Protein AF-A0A957KUZ2-F1 (afdb_monomer_lite)

Structure (mmCIF, N/CA/C/O backbone):
data_AF-A0A957KUZ2-F1
#
_entry.id   AF-A0A957KUZ2-F1
#
loop_
_atom_site.group_PDB
_atom_site.id
_atom_site.type_symbol
_atom_site.label_atom_id
_atom_site.label_alt_id
_atom_site.label_comp_id
_atom_site.label_asym_id
_atom_site.label_entity_id
_atom_site.label_seq_id
_atom_site.pdbx_PDB_ins_code
_atom_site.Cartn_x
_atom_site.Cartn_y
_atom_site.Cartn_z
_atom_site.occupancy
_atom_site.B_iso_or_equiv
_atom_site.auth_seq_id
_atom_site.auth_comp_id
_atom_site.auth_asym_id
_atom_site.auth_atom_id
_atom_site.pdbx_PDB_model_num
ATOM 1 N N . PRO A 1 1 ? 2.453 0.727 -10.788 1.00 91.12 1 PRO A N 1
ATOM 2 C CA . PRO A 1 1 ? 2.387 1.321 -12.151 1.00 91.12 1 PRO A CA 1
ATOM 3 C C . PRO A 1 1 ? 1.162 0.774 -12.887 1.00 91.12 1 PRO A C 1
ATOM 5 O O . PRO A 1 1 ? 0.611 -0.222 -12.429 1.00 91.12 1 PRO A O 1
ATOM 8 N N . LEU A 1 2 ? 0.718 1.386 -13.989 1.00 90.69 2 LEU A N 1
ATOM 9 C CA . LEU A 1 2 ? -0.380 0.826 -14.788 1.00 90.69 2 LEU A CA 1
ATOM 10 C C . LEU A 1 2 ? -0.088 -0.643 -15.137 1.00 90.69 2 LEU A C 1
ATOM 12 O O . LEU A 1 2 ? 1.020 -0.969 -15.544 1.00 90.69 2 LEU A O 1
ATOM 16 N N . GLY A 1 3 ? -1.078 -1.518 -14.948 1.00 91.69 3 GLY A N 1
ATOM 17 C CA . GLY A 1 3 ? -0.925 -2.962 -15.151 1.00 91.69 3 GLY A CA 1
ATOM 18 C C . GLY A 1 3 ? -0.498 -3.742 -13.904 1.00 91.69 3 GLY A C 1
ATOM 19 O O . GLY A 1 3 ? -0.535 -4.971 -13.939 1.00 91.69 3 GLY A O 1
ATOM 20 N N . SER A 1 4 ? -0.144 -3.072 -12.798 1.00 95.00 4 SER A N 1
ATOM 21 C 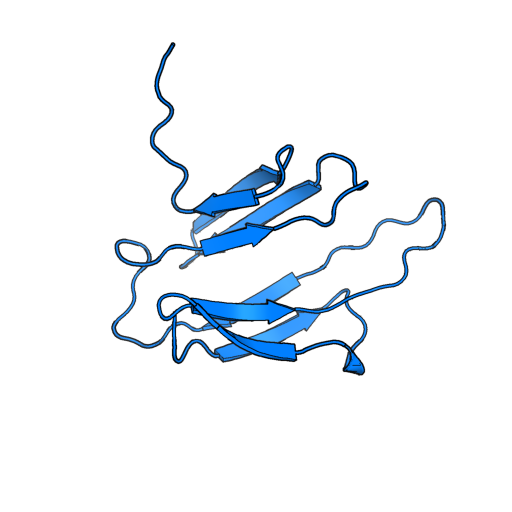CA . SER A 1 4 ? 0.032 -3.736 -11.500 1.00 95.00 4 SER A CA 1
ATOM 22 C C . SER A 1 4 ? -1.259 -4.441 -11.083 1.00 95.00 4 SER A C 1
ATOM 24 O O . SER A 1 4 ? -2.352 -3.890 -11.232 1.00 95.00 4 SER A O 1
ATOM 26 N N . LYS A 1 5 ? -1.138 -5.648 -10.530 1.00 96.00 5 LYS A N 1
ATOM 27 C CA . LYS A 1 5 ? -2.285 -6.478 -10.142 1.00 96.00 5 LYS A CA 1
ATOM 28 C C . LYS A 1 5 ? -2.261 -6.740 -8.649 1.00 96.00 5 LYS A C 1
ATOM 30 O O . LYS A 1 5 ? -1.280 -7.284 -8.144 1.00 96.00 5 LYS A O 1
ATOM 35 N N . LEU A 1 6 ? -3.342 -6.378 -7.965 1.00 97.19 6 LEU A N 1
ATOM 36 C CA . LEU A 1 6 ? -3.554 -6.770 -6.578 1.00 97.19 6 LEU A CA 1
ATOM 37 C C . LEU A 1 6 ? -3.766 -8.288 -6.524 1.00 97.19 6 LEU A C 1
ATOM 39 O O . LEU A 1 6 ? -4.623 -8.814 -7.230 1.00 97.19 6 LEU A O 1
ATOM 43 N N . ILE A 1 7 ? -2.958 -8.969 -5.719 1.00 97.19 7 ILE A N 1
ATOM 44 C CA . ILE A 1 7 ? -3.075 -10.402 -5.440 1.00 97.19 7 ILE A CA 1
ATOM 45 C C . ILE A 1 7 ? -3.978 -10.607 -4.229 1.00 97.19 7 ILE A C 1
ATOM 47 O O . ILE A 1 7 ? -4.887 -11.428 -4.271 1.00 97.19 7 ILE A O 1
ATOM 51 N N . GLU A 1 8 ? -3.748 -9.832 -3.168 1.00 97.06 8 GLU A N 1
ATOM 52 C CA . GLU A 1 8 ? -4.482 -9.958 -1.914 1.00 97.06 8 GLU A CA 1
ATOM 53 C C . GLU A 1 8 ? -4.481 -8.636 -1.138 1.00 97.06 8 GLU A C 1
ATOM 55 O O . GLU A 1 8 ? -3.508 -7.879 -1.179 1.00 97.06 8 GLU A O 1
ATOM 60 N N . ALA A 1 9 ? -5.566 -8.375 -0.408 1.00 97.56 9 ALA A N 1
ATOM 61 C CA . ALA A 1 9 ? -5.610 -7.354 0.629 1.00 97.56 9 ALA A CA 1
ATOM 62 C C . ALA A 1 9 ? -6.247 -7.933 1.901 1.00 97.56 9 ALA A C 1
ATOM 64 O O . ALA A 1 9 ? -7.405 -8.352 1.880 1.00 97.56 9 ALA A O 1
ATOM 65 N N . THR A 1 10 ? -5.501 -7.951 3.006 1.00 97.88 10 THR A N 1
ATOM 66 C CA . THR A 1 10 ? -5.962 -8.430 4.319 1.00 97.88 10 THR A CA 1
ATOM 67 C C . THR A 1 10 ? -5.989 -7.288 5.333 1.00 97.88 10 THR A C 1
ATOM 69 O O . THR A 1 10 ? -5.414 -6.223 5.108 1.00 97.88 10 THR A O 1
ATOM 72 N N . GLY A 1 11 ? -6.725 -7.466 6.436 1.00 95.88 11 GLY A N 1
ATOM 73 C CA . GLY A 1 11 ? -6.926 -6.404 7.431 1.00 95.88 11 GLY A CA 1
ATOM 74 C C . GLY A 1 11 ? -7.778 -5.232 6.931 1.00 95.88 11 GLY A C 1
ATOM 75 O O . GLY A 1 11 ? -7.789 -4.167 7.541 1.00 95.88 11 GLY A O 1
ATOM 76 N N . VAL A 1 12 ? -8.498 -5.411 5.824 1.00 96.62 12 VAL A N 1
ATOM 77 C CA . VAL A 1 12 ? -9.486 -4.471 5.279 1.00 96.62 12 VAL A CA 1
ATOM 78 C C . VAL A 1 12 ? -10.821 -5.187 5.094 1.00 96.62 12 VAL A C 1
ATOM 80 O O . VAL A 1 12 ? -10.870 -6.415 5.024 1.00 96.62 12 VAL A O 1
ATOM 83 N N . THR A 1 13 ? -11.917 -4.437 5.013 1.00 95.81 13 THR A N 1
ATOM 84 C CA . THR A 1 13 ? -13.230 -5.000 4.669 1.00 95.81 13 THR A CA 1
ATOM 85 C C . THR A 1 13 ? -13.173 -5.512 3.230 1.00 95.81 13 THR A C 1
ATOM 87 O O . THR A 1 13 ? -12.777 -4.769 2.334 1.00 95.81 13 THR A O 1
ATOM 90 N N . THR A 1 14 ? -13.532 -6.771 2.985 1.00 90.12 14 THR A N 1
ATOM 91 C CA . THR A 1 14 ? -13.323 -7.422 1.678 1.00 90.12 14 THR A CA 1
ATOM 92 C C . THR A 1 14 ? -14.021 -6.703 0.521 1.00 90.12 14 THR A C 1
ATOM 94 O O . THR A 1 14 ? -13.447 -6.566 -0.554 1.00 90.12 14 THR A O 1
ATOM 97 N N . ASP A 1 15 ? -15.230 -6.191 0.745 1.00 93.56 15 ASP A N 1
ATOM 98 C CA . ASP A 1 15 ? -16.018 -5.437 -0.238 1.00 93.56 15 ASP A CA 1
ATOM 99 C C . ASP A 1 15 ? -15.546 -3.983 -0.426 1.00 93.56 15 ASP A C 1
ATOM 101 O O . ASP A 1 15 ? -15.979 -3.306 -1.356 1.00 93.56 15 ASP A O 1
ATOM 105 N N . SER A 1 16 ? -14.627 -3.507 0.420 1.00 95.38 16 SER A N 1
ATOM 106 C CA . SER A 1 16 ? -14.035 -2.171 0.301 1.00 95.38 16 SER A CA 1
ATOM 107 C C . SER A 1 16 ? -12.857 -2.100 -0.665 1.00 95.38 16 SER A C 1
ATOM 109 O O . SER A 1 16 ? -12.412 -1.001 -1.007 1.00 95.38 16 SER A O 1
ATOM 111 N N . VAL A 1 17 ? -12.315 -3.253 -1.065 1.00 96.88 17 VAL A N 1
ATOM 112 C CA . VAL A 1 17 ? -11.096 -3.314 -1.868 1.00 96.88 17 VAL A CA 1
ATOM 113 C C . VAL A 1 17 ? -11.380 -2.809 -3.275 1.00 96.88 17 VAL A C 1
ATOM 115 O O . VAL A 1 17 ? -12.217 -3.355 -3.992 1.00 96.88 17 VAL A O 1
ATOM 118 N N . SER A 1 18 ? -10.649 -1.780 -3.694 1.00 95.62 18 SER A N 1
ATOM 119 C CA . SER A 1 18 ? -10.794 -1.184 -5.019 1.00 95.62 18 SER A CA 1
ATOM 120 C C . SER A 1 18 ? -9.449 -1.042 -5.717 1.00 95.62 18 SER A C 1
ATOM 122 O O . SER A 1 18 ? -8.419 -0.768 -5.101 1.00 95.62 18 SER A O 1
ATOM 124 N N . THR A 1 19 ? -9.470 -1.243 -7.033 1.00 95.94 19 THR A N 1
ATOM 125 C CA . THR A 1 19 ? -8.318 -1.111 -7.924 1.00 95.94 19 THR A CA 1
ATOM 126 C C . THR A 1 19 ? -8.666 -0.109 -9.013 1.00 95.94 19 THR A C 1
ATOM 128 O O . THR A 1 19 ? -9.606 -0.317 -9.778 1.00 95.94 19 THR A O 1
ATOM 131 N N . GLN A 1 20 ? -7.923 0.994 -9.089 1.00 94.81 20 GLN A N 1
ATOM 132 C CA . GLN A 1 20 ? -8.256 2.113 -9.970 1.00 94.81 20 GLN A CA 1
ATOM 133 C C . GLN A 1 20 ? -7.019 2.675 -10.660 1.00 94.81 20 GLN A C 1
ATOM 135 O O . GLN A 1 20 ? -5.927 2.720 -10.091 1.00 94.81 20 GLN A O 1
ATOM 140 N N . ARG A 1 21 ? -7.197 3.158 -11.890 1.00 93.06 21 ARG A N 1
ATOM 141 C CA . ARG A 1 21 ? -6.166 3.944 -12.565 1.00 93.06 21 ARG A CA 1
ATOM 142 C C . ARG A 1 21 ? -6.065 5.310 -11.887 1.00 93.06 21 ARG A C 1
ATOM 144 O O . ARG A 1 21 ? -7.039 6.054 -11.849 1.00 93.06 21 ARG A O 1
ATOM 151 N N . GLY A 1 22 ? -4.879 5.628 -11.385 1.00 89.56 22 GLY A N 1
ATOM 152 C CA . GLY A 1 22 ? -4.532 6.945 -10.872 1.00 89.56 22 GLY A CA 1
ATOM 153 C C . GLY A 1 22 ? -3.944 7.856 -11.948 1.00 89.56 22 GLY A C 1
ATOM 154 O O . GLY A 1 22 ? -3.750 7.483 -13.111 1.00 89.56 22 GLY A O 1
ATOM 155 N N . GLU A 1 23 ? -3.615 9.072 -11.533 1.00 88.62 23 GLU A N 1
ATOM 156 C CA . GLU A 1 23 ? -2.904 10.028 -12.374 1.00 88.62 23 GLU A CA 1
ATOM 157 C C . GLU A 1 23 ? -1.462 9.578 -12.652 1.00 88.62 23 GLU A C 1
ATOM 159 O O . GLU A 1 23 ? -0.906 8.715 -11.965 1.00 88.62 23 GLU A O 1
ATOM 164 N N . LYS A 1 24 ? -0.842 10.172 -13.680 1.00 86.81 24 LYS A N 1
ATOM 165 C CA . LYS A 1 24 ? 0.566 9.938 -14.055 1.00 86.81 24 LYS A CA 1
ATOM 166 C C . LYS A 1 24 ? 0.934 8.456 -14.253 1.00 86.81 24 LYS A C 1
ATOM 168 O O . LYS A 1 24 ? 2.058 8.053 -13.987 1.00 86.81 24 LYS A O 1
ATOM 173 N N . GLY A 1 25 ? -0.017 7.639 -14.715 1.00 85.56 25 GLY A N 1
ATOM 174 C CA . GLY A 1 25 ? 0.214 6.209 -14.957 1.00 85.56 25 GLY A CA 1
ATOM 175 C C . GLY A 1 25 ? 0.295 5.361 -13.683 1.00 85.56 25 GLY A C 1
ATOM 176 O O . GLY A 1 25 ? 0.779 4.231 -13.731 1.00 85.56 25 GLY A O 1
ATOM 177 N N . THR A 1 26 ? -0.179 5.881 -12.549 1.00 91.81 26 THR A N 1
ATOM 178 C CA . THR A 1 26 ? -0.211 5.149 -11.279 1.00 91.81 26 THR A CA 1
ATOM 179 C C . THR A 1 26 ? -1.343 4.122 -11.284 1.00 91.81 26 THR A C 1
ATOM 181 O O . THR A 1 26 ? -2.427 4.379 -11.806 1.00 91.81 26 THR A O 1
ATOM 184 N N . GLN A 1 27 ? -1.115 2.969 -10.664 1.00 95.38 27 GLN A N 1
ATOM 185 C CA . GLN A 1 27 ? -2.176 2.040 -10.281 1.00 95.38 27 GLN A CA 1
ATOM 186 C C . GLN A 1 27 ? -2.420 2.214 -8.787 1.00 95.38 27 GLN A C 1
ATOM 188 O O . GLN A 1 27 ? -1.467 2.182 -8.011 1.00 95.38 27 GLN A O 1
ATOM 193 N N . VAL A 1 28 ? -3.673 2.437 -8.403 1.00 96.00 28 VAL A N 1
ATOM 194 C CA . VAL A 1 28 ? -4.070 2.700 -7.020 1.00 96.00 28 VAL A CA 1
ATOM 195 C C . VAL A 1 28 ? -4.838 1.499 -6.488 1.00 96.00 28 VAL A C 1
ATOM 197 O O . VAL A 1 28 ? -5.749 1.002 -7.156 1.00 96.00 28 VAL A O 1
ATOM 200 N N . PHE A 1 29 ? -4.469 1.066 -5.285 1.00 96.44 29 PHE A N 1
ATOM 201 C CA . PHE A 1 29 ? -5.185 0.071 -4.496 1.00 96.44 29 PHE A CA 1
ATOM 202 C C . PHE A 1 29 ? -5.678 0.739 -3.215 1.00 96.44 29 PHE A C 1
ATOM 204 O O . PHE A 1 29 ? -4.909 1.432 -2.547 1.00 96.44 29 PHE A O 1
ATOM 211 N N . THR A 1 30 ? -6.953 0.561 -2.884 1.00 94.94 30 THR A N 1
ATOM 212 C CA . THR A 1 30 ? -7.552 1.109 -1.663 1.00 94.94 30 THR A CA 1
ATOM 213 C C . THR A 1 30 ? -8.376 0.052 -0.943 1.00 94.94 30 THR A C 1
ATOM 215 O O . THR A 1 30 ? -8.804 -0.933 -1.537 1.00 94.94 30 THR A O 1
ATOM 218 N N . GLY A 1 31 ? -8.578 0.266 0.353 1.00 94.75 31 GLY A N 1
ATOM 219 C CA . GLY A 1 31 ? -9.467 -0.506 1.211 1.00 94.75 31 GLY A CA 1
ATOM 220 C C . GLY A 1 31 ? -9.666 0.245 2.525 1.00 94.75 31 GLY A C 1
ATOM 221 O O . GLY A 1 31 ? -8.838 1.084 2.890 1.00 94.75 31 GLY A O 1
ATOM 222 N N . TYR A 1 32 ? -10.761 -0.030 3.228 1.00 94.12 32 TYR A N 1
ATOM 223 C CA . TYR A 1 32 ? -11.024 0.531 4.553 1.00 94.12 32 TYR A CA 1
ATOM 224 C C . TYR A 1 32 ? -11.349 -0.569 5.560 1.00 94.12 32 TYR A C 1
ATOM 226 O O . TYR A 1 32 ? -11.825 -1.648 5.214 1.00 94.12 32 TYR A O 1
ATOM 234 N N . PHE A 1 33 ? -11.149 -0.271 6.837 1.00 94.31 33 PHE A N 1
ATOM 235 C CA . PHE A 1 33 ? -11.602 -1.089 7.958 1.00 94.31 33 PHE A CA 1
ATOM 236 C C . PHE A 1 33 ? -12.171 -0.184 9.046 1.00 94.31 33 PHE A C 1
ATOM 238 O O . PHE A 1 33 ? -11.851 1.003 9.117 1.00 94.31 33 PHE A O 1
ATOM 245 N N . ILE A 1 34 ? -13.004 -0.754 9.909 1.00 92.31 34 ILE A N 1
ATOM 246 C CA . ILE A 1 34 ? -13.455 -0.099 11.136 1.00 92.31 34 ILE A CA 1
ATOM 247 C C . ILE A 1 34 ? -12.551 -0.599 12.259 1.00 92.31 34 ILE A C 1
ATOM 249 O O . ILE A 1 34 ? -12.444 -1.806 12.462 1.00 92.31 34 ILE A O 1
ATOM 253 N N . LEU A 1 35 ? -11.895 0.316 12.976 1.00 91.50 35 LEU A N 1
ATOM 254 C CA . LEU A 1 35 ? -11.025 -0.021 14.102 1.00 91.50 35 LEU A CA 1
ATOM 255 C C . LEU A 1 35 ? -11.755 0.218 15.429 1.00 91.50 35 LEU A C 1
ATOM 257 O O . LEU A 1 35 ? -11.959 1.377 15.800 1.00 91.50 35 LEU A O 1
ATOM 261 N N . PRO A 1 36 ? -12.137 -0.835 16.172 1.00 91.62 36 PRO A N 1
ATOM 262 C CA . PRO A 1 36 ? -12.686 -0.658 17.506 1.00 91.62 36 PRO A CA 1
ATOM 263 C C . PRO A 1 36 ? -11.649 -0.034 18.456 1.00 91.62 36 PRO A C 1
ATOM 265 O O . PRO A 1 36 ? -10.442 -0.235 18.277 1.00 91.62 36 PRO A O 1
ATOM 268 N N . PRO A 1 37 ? -12.088 0.693 19.497 1.00 92.06 37 PRO A N 1
ATOM 269 C CA . PRO A 1 37 ? -11.179 1.247 20.493 1.00 92.06 37 PRO A CA 1
ATOM 270 C C . PRO A 1 37 ? -10.286 0.170 21.117 1.00 92.06 37 PRO A C 1
ATOM 272 O O . PRO A 1 37 ? -10.756 -0.921 21.425 1.00 92.06 37 PRO A O 1
ATOM 275 N N . ARG A 1 38 ? -9.016 0.517 21.372 1.00 91.06 38 ARG A N 1
ATOM 276 C CA . ARG A 1 38 ? -8.001 -0.353 22.005 1.00 91.06 38 ARG A CA 1
ATOM 277 C C . ARG A 1 38 ? -7.626 -1.613 21.215 1.00 91.06 38 ARG A C 1
ATOM 279 O O . ARG A 1 38 ? -6.957 -2.481 21.767 1.00 91.06 38 ARG A O 1
ATOM 286 N N . ASN A 1 39 ? -7.988 -1.685 19.937 1.00 93.00 39 ASN A N 1
ATOM 287 C CA . ASN A 1 39 ? -7.545 -2.754 19.052 1.00 93.00 39 ASN A CA 1
ATOM 288 C C . ASN A 1 39 ? -6.382 -2.304 18.166 1.00 93.00 39 ASN A C 1
ATOM 290 O O . ASN A 1 39 ? -6.203 -1.120 17.875 1.00 93.00 39 ASN A O 1
ATOM 294 N N . THR A 1 40 ? -5.625 -3.287 17.692 1.00 92.62 40 THR A N 1
ATOM 295 C CA . THR A 1 40 ? -4.629 -3.126 16.635 1.00 92.62 40 THR A CA 1
ATOM 296 C C . THR A 1 40 ? -5.095 -3.909 15.420 1.00 92.62 40 THR A C 1
ATOM 298 O O . THR A 1 40 ? -5.584 -5.028 15.552 1.00 92.62 40 THR A O 1
ATOM 301 N N . ASN A 1 41 ? -4.945 -3.316 14.241 1.00 94.69 41 ASN A N 1
ATOM 302 C CA . ASN A 1 41 ? -5.220 -3.965 12.971 1.00 94.69 41 ASN A CA 1
ATOM 303 C C . ASN A 1 41 ? -4.013 -3.784 12.050 1.00 94.69 41 ASN A C 1
ATOM 305 O O . ASN A 1 41 ? -3.422 -2.704 12.019 1.00 94.69 41 ASN A O 1
ATOM 309 N N . VAL A 1 42 ? -3.665 -4.833 11.312 1.00 95.75 42 VAL A N 1
ATOM 310 C CA . VAL A 1 42 ? -2.586 -4.810 10.323 1.00 95.75 42 VAL A CA 1
ATOM 311 C C . VAL A 1 42 ? -3.223 -4.984 8.958 1.00 95.75 42 VAL A C 1
ATOM 313 O O . VAL A 1 42 ? -3.817 -6.024 8.694 1.00 95.75 42 VAL A O 1
ATOM 316 N N . ALA A 1 43 ? -3.118 -3.956 8.117 1.00 95.50 43 ALA A N 1
ATOM 317 C CA . ALA A 1 43 ? -3.561 -4.021 6.733 1.00 95.50 43 ALA A CA 1
ATOM 318 C C . ALA A 1 43 ? -2.378 -4.386 5.832 1.00 95.50 43 ALA A C 1
ATOM 320 O O . ALA A 1 43 ? -1.365 -3.682 5.830 1.00 95.50 43 ALA A O 1
ATOM 321 N N . THR A 1 44 ? -2.521 -5.453 5.051 1.00 97.06 44 THR A N 1
ATOM 322 C CA . THR A 1 44 ? -1.480 -5.937 4.137 1.00 97.06 44 THR A CA 1
ATOM 323 C C . THR A 1 44 ? -2.016 -5.933 2.718 1.00 97.06 44 THR A C 1
ATOM 325 O O . THR A 1 44 ? -3.089 -6.469 2.467 1.00 97.06 44 THR A O 1
ATOM 328 N N . PHE A 1 45 ? -1.263 -5.340 1.792 1.00 97.00 45 PHE A N 1
ATOM 329 C CA . PHE A 1 45 ? -1.569 -5.332 0.363 1.00 97.00 45 PHE A CA 1
ATOM 330 C C . PHE A 1 45 ? -0.446 -6.043 -0.387 1.00 97.00 45 PHE A C 1
ATOM 332 O O . PHE A 1 45 ? 0.680 -5.549 -0.432 1.00 97.00 45 PHE A O 1
ATOM 339 N N . THR A 1 46 ? -0.773 -7.170 -1.008 1.00 97.06 46 THR A N 1
ATOM 340 C CA . THR A 1 46 ? 0.143 -7.960 -1.833 1.00 97.06 46 THR A CA 1
ATOM 341 C C . THR A 1 46 ? -0.206 -7.723 -3.292 1.00 97.06 46 THR A C 1
ATOM 343 O O . THR A 1 46 ? -1.343 -7.946 -3.706 1.00 97.06 46 THR A O 1
ATOM 346 N N . TYR A 1 47 ? 0.750 -7.268 -4.096 1.00 96.00 47 TYR A N 1
ATOM 347 C CA . TYR A 1 47 ? 0.537 -6.987 -5.514 1.00 96.00 47 TYR A CA 1
ATOM 348 C C . TYR A 1 47 ? 1.754 -7.386 -6.345 1.00 96.00 47 TYR A C 1
ATOM 350 O O . TYR A 1 47 ? 2.867 -7.496 -5.842 1.00 96.00 47 TYR A O 1
ATOM 358 N N . THR A 1 48 ? 1.526 -7.582 -7.639 1.00 95.62 48 THR A N 1
ATOM 359 C CA . THR A 1 48 ? 2.578 -7.823 -8.630 1.00 95.62 48 THR A CA 1
ATOM 360 C C . THR A 1 48 ? 2.733 -6.617 -9.543 1.00 95.62 48 THR A C 1
ATOM 362 O O . THR A 1 48 ? 1.774 -5.884 -9.823 1.00 95.62 48 THR A O 1
ATOM 365 N N . LEU A 1 49 ? 3.960 -6.401 -10.003 1.00 94.44 49 LEU A N 1
ATOM 366 C CA . LEU A 1 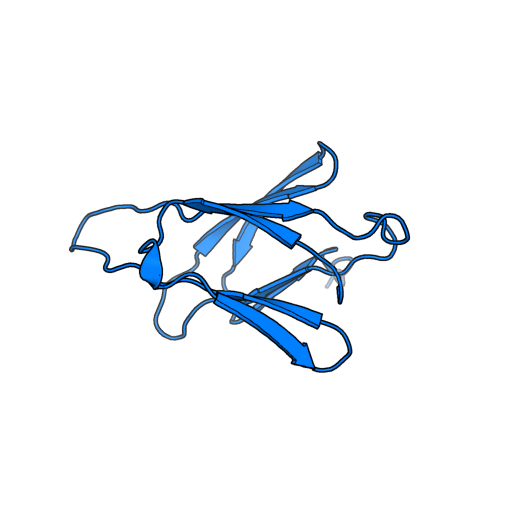49 ? 4.276 -5.420 -11.029 1.00 94.44 49 LEU A CA 1
ATOM 367 C C . LEU A 1 49 ? 4.242 -6.079 -12.419 1.00 94.44 49 LEU A C 1
ATOM 369 O O . LEU A 1 49 ? 4.495 -7.281 -12.525 1.00 94.44 49 LEU A O 1
ATOM 373 N N . PRO A 1 50 ? 3.934 -5.325 -13.489 1.00 93.62 50 PRO A N 1
ATOM 374 C CA . PRO A 1 50 ? 4.213 -5.785 -14.845 1.00 93.62 50 PRO A CA 1
ATOM 375 C C . PRO A 1 50 ? 5.718 -6.066 -15.025 1.00 93.62 50 PRO A C 1
ATOM 377 O O . PRO A 1 50 ? 6.528 -5.408 -14.370 1.00 93.62 50 PRO A O 1
ATOM 380 N N . PRO A 1 51 ? 6.104 -7.011 -15.899 1.00 91.94 51 PRO A N 1
ATOM 381 C CA . PRO A 1 51 ? 7.476 -7.520 -15.999 1.00 91.94 51 PRO A CA 1
ATOM 382 C C . PRO A 1 51 ? 8.522 -6.477 -16.423 1.00 91.94 51 PRO A C 1
ATOM 384 O O . PRO A 1 51 ? 9.710 -6.684 -16.202 1.00 91.94 51 PRO A O 1
ATOM 387 N N . GLU A 1 52 ? 8.112 -5.367 -17.033 1.00 93.12 52 GLU A N 1
ATOM 388 C CA . GLU A 1 52 ? 8.994 -4.255 -17.399 1.00 93.12 52 GLU A CA 1
ATOM 389 C C . GLU A 1 52 ? 9.398 -3.355 -16.214 1.00 93.12 52 GLU A C 1
ATOM 391 O O . GLU A 1 52 ? 10.266 -2.488 -16.360 1.00 93.12 52 GLU A O 1
ATOM 396 N N . TRP A 1 53 ? 8.779 -3.546 -15.045 1.00 92.00 53 TRP A N 1
ATOM 397 C CA . TRP A 1 53 ? 9.093 -2.800 -13.831 1.00 92.00 53 TRP A CA 1
ATOM 398 C C . TRP A 1 53 ? 9.951 -3.627 -12.882 1.00 92.00 53 TRP A C 1
ATOM 400 O O . TRP A 1 53 ? 9.653 -4.782 -12.587 1.00 92.00 53 TRP A O 1
ATOM 410 N N . THR A 1 54 ? 10.980 -2.985 -12.353 1.00 90.00 54 THR A N 1
ATOM 411 C CA . THR A 1 54 ? 11.909 -3.517 -11.361 1.00 90.00 54 THR A CA 1
ATOM 412 C C . THR A 1 54 ? 11.973 -2.560 -10.166 1.00 90.00 54 THR A C 1
ATOM 414 O O . THR A 1 54 ? 11.546 -1.405 -10.281 1.00 90.00 54 THR A O 1
ATOM 417 N N . PRO A 1 55 ? 12.503 -2.985 -9.007 1.00 88.12 55 PRO A N 1
ATOM 418 C CA . PRO A 1 55 ? 12.705 -2.101 -7.858 1.00 88.12 55 PRO A CA 1
ATOM 419 C C . PRO A 1 55 ? 13.461 -0.797 -8.191 1.00 88.12 55 PRO A C 1
ATOM 421 O O . PRO A 1 55 ? 13.214 0.228 -7.564 1.00 88.12 55 PRO A O 1
ATOM 424 N N . GLU A 1 56 ? 14.330 -0.795 -9.206 1.00 88.38 56 GLU A N 1
ATOM 425 C CA . GLU A 1 56 ? 15.145 0.360 -9.609 1.00 88.38 56 GLU A CA 1
ATOM 426 C C . GLU A 1 56 ? 14.371 1.422 -10.402 1.00 88.38 56 GLU A C 1
ATOM 428 O O . GLU A 1 56 ? 14.768 2.588 -10.415 1.00 88.38 56 GLU A O 1
ATOM 433 N N . ASN A 1 57 ? 13.289 1.040 -11.088 1.00 90.12 57 ASN A N 1
ATOM 434 C CA . ASN A 1 57 ? 12.475 1.952 -11.899 1.00 90.12 57 ASN A CA 1
ATOM 435 C C . ASN A 1 57 ? 11.045 2.125 -11.360 1.00 90.12 57 ASN A C 1
ATOM 437 O O . ASN A 1 57 ? 10.244 2.854 -11.943 1.00 90.12 57 ASN A O 1
ATOM 441 N N . TYR A 1 58 ? 10.732 1.486 -10.235 1.00 88.81 58 TYR A N 1
ATOM 442 C CA . TYR A 1 58 ? 9.443 1.534 -9.568 1.00 88.81 58 TYR A CA 1
ATOM 443 C C . TYR A 1 58 ? 9.419 2.576 -8.441 1.00 88.81 58 TYR A C 1
ATOM 445 O O . TYR A 1 58 ? 10.356 2.692 -7.658 1.00 88.81 58 TYR A O 1
ATOM 453 N N . ALA A 1 59 ? 8.300 3.296 -8.320 1.00 92.19 59 ALA A N 1
ATOM 454 C CA . ALA A 1 59 ? 8.013 4.138 -7.167 1.00 92.19 59 ALA A CA 1
ATOM 455 C C . ALA A 1 59 ? 6.690 3.734 -6.506 1.00 92.19 59 ALA A C 1
ATOM 457 O O . ALA A 1 59 ? 5.650 3.629 -7.165 1.00 92.19 59 ALA A O 1
ATOM 458 N N . LEU A 1 60 ? 6.732 3.567 -5.188 1.00 93.62 60 LEU A N 1
ATOM 459 C CA . LEU A 1 60 ? 5.587 3.272 -4.337 1.00 93.62 60 LEU A CA 1
ATOM 460 C C . LEU A 1 60 ? 5.247 4.510 -3.506 1.00 93.62 60 LEU A C 1
ATOM 462 O O . LEU A 1 60 ? 6.121 5.113 -2.890 1.00 93.62 60 LEU A O 1
ATOM 466 N N . VAL A 1 61 ? 3.966 4.874 -3.454 1.00 94.19 61 VAL A N 1
ATOM 467 C CA . VAL A 1 61 ? 3.475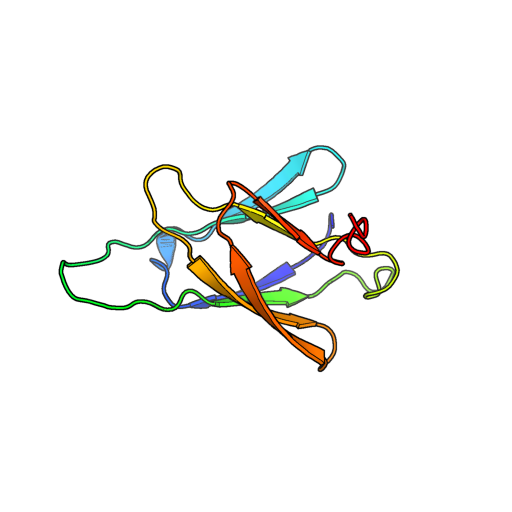 5.944 -2.581 1.00 94.19 61 VAL A CA 1
ATOM 468 C C . VAL A 1 61 ? 2.431 5.374 -1.636 1.00 94.19 61 VAL A C 1
ATOM 470 O O . VAL A 1 61 ? 1.372 4.934 -2.077 1.00 94.19 61 VAL A O 1
ATOM 473 N N . LEU A 1 62 ? 2.713 5.418 -0.336 1.00 93.94 62 LEU A N 1
ATOM 474 C CA . LEU A 1 62 ? 1.727 5.147 0.705 1.00 93.94 62 LEU A CA 1
ATOM 475 C C . LEU A 1 62 ? 1.188 6.473 1.212 1.00 93.94 62 LEU A C 1
ATOM 477 O O . LEU A 1 62 ? 1.951 7.389 1.512 1.00 93.94 62 LEU A O 1
ATOM 481 N N . GLN A 1 63 ? -0.127 6.567 1.345 1.00 92.81 63 GLN A N 1
ATOM 482 C CA . GLN A 1 63 ? -0.789 7.732 1.907 1.00 92.81 63 GLN A CA 1
ATOM 483 C C . GLN A 1 63 ? -1.612 7.306 3.115 1.00 92.81 63 GLN A C 1
ATOM 485 O O . GLN A 1 63 ? -2.466 6.427 3.006 1.00 92.81 63 GLN A O 1
ATOM 490 N N . ARG A 1 64 ? -1.380 7.955 4.257 1.00 90.81 64 ARG A N 1
ATOM 491 C CA . ARG A 1 64 ? -2.224 7.765 5.438 1.00 90.81 64 ARG A CA 1
ATOM 492 C C . ARG A 1 64 ? -3.454 8.660 5.364 1.00 90.81 64 ARG A C 1
ATOM 494 O O . ARG A 1 64 ? -3.425 9.725 4.740 1.00 90.81 64 ARG A O 1
ATOM 501 N N . GLN A 1 65 ? -4.528 8.258 6.037 1.00 87.38 65 GLN A N 1
ATOM 502 C CA . GLN A 1 65 ? -5.635 9.178 6.268 1.00 87.38 65 GLN A CA 1
ATOM 503 C C . GLN A 1 65 ? -5.218 10.300 7.226 1.00 87.38 65 GLN A C 1
ATOM 505 O O . GLN A 1 65 ? -4.385 10.127 8.119 1.00 87.38 65 GLN A O 1
ATOM 510 N N . SER A 1 66 ? -5.809 11.476 7.021 1.00 86.38 66 SER A N 1
ATOM 511 C CA . SER A 1 66 ? -5.657 12.584 7.961 1.00 86.38 66 SER A CA 1
ATOM 512 C C . SER A 1 66 ? -6.272 12.212 9.312 1.00 86.38 66 SER A C 1
ATOM 514 O O . SER A 1 66 ? -7.230 11.445 9.373 1.00 86.38 66 SER A O 1
ATOM 516 N N . GLY A 1 67 ? -5.720 12.748 10.398 1.00 84.19 67 GLY A N 1
ATOM 517 C CA . GLY A 1 67 ? -6.200 12.479 11.756 1.00 84.19 67 GLY A CA 1
ATOM 518 C C . GLY A 1 67 ? -5.717 11.163 12.374 1.00 84.19 67 GLY A C 1
ATOM 519 O O . GLY A 1 67 ? -5.947 10.949 13.561 1.00 84.19 67 GLY A O 1
ATOM 520 N N . THR A 1 68 ? -5.003 10.305 11.635 1.00 86.00 68 THR A N 1
ATOM 521 C CA . THR A 1 68 ? -4.279 9.177 12.243 1.00 86.00 68 THR A CA 1
ATOM 522 C C . THR A 1 68 ? -2.951 9.649 12.838 1.00 86.00 68 THR A C 1
ATOM 524 O O . THR A 1 68 ? -2.334 10.589 12.323 1.00 86.00 68 THR A O 1
ATOM 527 N N . GLY A 1 69 ? -2.488 8.978 13.897 1.00 88.75 69 GLY A N 1
ATOM 528 C CA . GLY A 1 69 ? -1.105 9.107 14.361 1.00 88.75 69 GLY A CA 1
ATOM 529 C C . GLY A 1 69 ? -0.102 8.509 13.362 1.00 88.75 69 GLY A C 1
ATOM 530 O O . GLY A 1 69 ? -0.516 7.996 12.312 1.00 88.75 69 GLY A O 1
ATOM 531 N N . PRO A 1 70 ? 1.202 8.558 13.684 1.00 92.00 70 PRO A N 1
ATOM 532 C CA . PRO A 1 70 ? 2.234 7.899 12.894 1.00 92.00 70 PRO A CA 1
ATOM 533 C C . PRO A 1 70 ? 1.925 6.411 12.711 1.00 92.00 70 PRO A C 1
ATOM 535 O O . PRO A 1 70 ? 1.524 5.734 13.661 1.00 92.00 70 PRO A O 1
ATOM 538 N N . LEU A 1 71 ? 2.100 5.904 11.491 1.00 92.75 71 LEU A N 1
ATOM 539 C CA . LEU A 1 71 ? 1.797 4.512 11.160 1.00 92.75 71 LEU A CA 1
ATOM 540 C C . LEU A 1 71 ? 3.092 3.711 10.982 1.00 92.75 71 LEU A C 1
ATOM 542 O O . LEU A 1 71 ? 3.907 4.093 10.138 1.00 92.75 71 LEU A O 1
ATOM 546 N N . PRO A 1 72 ? 3.297 2.605 11.720 1.00 95.12 72 PRO A N 1
ATOM 547 C CA . PRO A 1 72 ? 4.370 1.673 11.408 1.00 95.12 72 PRO A CA 1
ATOM 548 C C . PRO A 1 72 ? 4.069 0.991 10.070 1.00 95.12 72 PRO A C 1
ATOM 550 O O . PRO A 1 72 ? 2.959 0.515 9.833 1.00 95.12 72 PRO A O 1
ATOM 553 N N . VAL A 1 73 ? 5.062 0.952 9.190 1.00 95.81 73 VAL A N 1
ATOM 554 C CA . VAL A 1 73 ? 4.965 0.389 7.844 1.00 95.81 73 VAL A CA 1
ATOM 555 C C . VAL A 1 73 ? 6.091 -0.616 7.652 1.00 95.81 73 VAL A C 1
ATOM 557 O O . VAL A 1 73 ? 7.254 -0.315 7.918 1.00 95.81 73 VAL A O 1
ATOM 560 N N . THR A 1 74 ? 5.741 -1.792 7.138 1.00 96.81 74 THR A N 1
ATOM 561 C CA . THR A 1 74 ? 6.704 -2.755 6.597 1.00 96.81 74 THR A CA 1
ATOM 562 C C . THR A 1 74 ? 6.510 -2.818 5.090 1.00 96.81 74 THR A C 1
ATOM 564 O O . THR A 1 74 ? 5.386 -2.993 4.624 1.00 96.81 74 THR A O 1
ATOM 567 N N . LEU A 1 75 ? 7.591 -2.635 4.337 1.00 95.38 75 LEU A N 1
ATOM 568 C CA . LEU A 1 75 ? 7.623 -2.818 2.891 1.00 95.38 75 LEU A CA 1
ATOM 569 C C . LEU A 1 75 ? 8.472 -4.047 2.589 1.00 95.38 75 LEU A C 1
ATOM 571 O O . LEU A 1 75 ? 9.613 -4.116 3.036 1.00 95.38 75 LEU A O 1
ATOM 575 N N . GLU A 1 76 ? 7.923 -4.978 1.819 1.00 95.12 76 GLU A N 1
ATOM 576 C CA . GLU A 1 76 ? 8.647 -6.124 1.276 1.00 95.12 76 GLU A CA 1
ATOM 577 C C . GLU A 1 76 ? 8.615 -6.022 -0.249 1.00 95.12 76 GLU A C 1
ATOM 579 O O . GLU A 1 76 ? 7.545 -6.038 -0.860 1.00 95.12 76 GLU A O 1
ATOM 584 N N . ILE A 1 77 ? 9.782 -5.816 -0.857 1.00 91.75 77 ILE A N 1
ATOM 585 C CA . ILE A 1 77 ? 9.934 -5.587 -2.295 1.00 91.75 77 ILE A CA 1
ATOM 586 C C . ILE A 1 77 ? 11.055 -6.497 -2.781 1.00 91.75 77 ILE A C 1
ATOM 588 O O . ILE A 1 77 ? 12.194 -6.350 -2.349 1.00 91.75 77 ILE A O 1
ATOM 592 N N . ASP A 1 78 ? 10.717 -7.443 -3.656 1.00 88.62 78 ASP A N 1
ATOM 593 C CA . ASP A 1 78 ? 11.658 -8.418 -4.231 1.00 88.62 78 ASP A CA 1
ATOM 594 C C . ASP A 1 78 ? 12.515 -9.152 -3.173 1.00 88.62 78 ASP A C 1
ATOM 596 O O . ASP A 1 78 ? 13.731 -9.282 -3.281 1.00 88.62 78 ASP A O 1
ATOM 600 N N . GLY A 1 79 ? 11.877 -9.572 -2.073 1.00 87.56 79 GLY A N 1
ATOM 601 C CA . GLY A 1 79 ? 12.532 -10.259 -0.952 1.00 87.56 79 GLY A CA 1
ATOM 602 C C . GLY A 1 79 ? 13.337 -9.355 -0.009 1.00 87.56 79 GLY A C 1
ATOM 603 O O . GLY A 1 79 ? 13.776 -9.814 1.046 1.00 87.56 79 GLY A O 1
ATOM 604 N N . ALA A 1 80 ? 13.504 -8.069 -0.329 1.00 90.31 80 ALA A N 1
ATOM 605 C CA . ALA A 1 80 ? 14.078 -7.088 0.582 1.00 90.31 80 ALA A CA 1
ATOM 606 C C . ALA A 1 80 ? 12.982 -6.480 1.468 1.00 90.31 80 ALA A C 1
ATOM 608 O O . ALA A 1 80 ? 12.051 -5.836 0.980 1.00 90.31 80 ALA A O 1
ATOM 609 N N . ALA A 1 81 ? 13.115 -6.658 2.782 1.00 93.31 81 ALA A N 1
ATOM 610 C CA . ALA A 1 81 ? 12.211 -6.078 3.767 1.00 93.31 81 ALA A CA 1
ATOM 611 C C . ALA A 1 81 ? 12.811 -4.817 4.400 1.00 93.31 81 ALA A C 1
ATOM 613 O O . ALA A 1 81 ? 13.981 -4.788 4.785 1.00 93.31 81 ALA A O 1
ATOM 614 N N . MET A 1 82 ? 11.989 -3.784 4.565 1.00 93.75 82 MET A N 1
ATOM 615 C CA . MET A 1 82 ? 12.325 -2.605 5.356 1.00 93.75 82 MET A CA 1
ATOM 616 C C . MET A 1 82 ? 11.154 -2.165 6.224 1.00 93.75 82 MET A C 1
ATOM 618 O O . MET A 1 82 ? 9.994 -2.217 5.818 1.00 93.75 82 MET A O 1
ATOM 622 N N . THR A 1 83 ? 11.477 -1.681 7.416 1.00 95.06 83 THR A N 1
ATOM 623 C CA . THR A 1 83 ? 10.514 -1.107 8.354 1.00 95.06 83 THR A CA 1
ATOM 624 C C . THR A 1 83 ? 10.749 0.386 8.485 1.00 95.06 83 THR A C 1
ATOM 626 O O . THR A 1 83 ? 11.888 0.833 8.605 1.00 95.06 83 THR A O 1
ATOM 629 N N . THR A 1 84 ? 9.675 1.161 8.494 1.00 94.62 84 THR A N 1
ATOM 630 C CA . THR A 1 84 ? 9.719 2.617 8.631 1.00 94.62 84 THR A CA 1
ATOM 631 C C . THR A 1 84 ? 8.437 3.127 9.285 1.00 94.62 84 THR A C 1
ATOM 633 O O . THR A 1 84 ? 7.478 2.376 9.464 1.00 94.62 84 THR A O 1
ATOM 636 N N . THR A 1 85 ? 8.410 4.406 9.641 1.00 94.81 85 THR A N 1
ATOM 637 C CA . THR A 1 85 ? 7.235 5.061 10.217 1.00 94.81 85 THR A CA 1
ATOM 638 C C . THR A 1 85 ? 6.752 6.156 9.277 1.00 94.81 85 THR A C 1
ATOM 640 O O . THR A 1 85 ? 7.482 7.095 8.964 1.00 94.81 85 THR A O 1
ATOM 643 N N . LEU A 1 86 ? 5.495 6.063 8.848 1.00 93.69 86 LEU A N 1
ATOM 644 C CA . LEU A 1 86 ? 4.813 7.121 8.114 1.00 93.69 86 LEU A CA 1
ATOM 645 C C . LEU A 1 86 ? 4.240 8.144 9.104 1.00 93.69 86 LEU A C 1
ATOM 647 O O . LEU A 1 86 ? 3.122 7.993 9.594 1.00 93.69 86 LEU A O 1
ATOM 651 N N . ASP A 1 87 ? 5.027 9.179 9.393 1.00 90.62 87 ASP A N 1
ATOM 652 C CA . ASP A 1 87 ? 4.633 10.308 10.252 1.00 90.62 87 ASP A CA 1
ATOM 653 C C . ASP A 1 87 ? 3.895 11.408 9.451 1.00 90.62 87 ASP A C 1
ATOM 655 O O . ASP A 1 87 ? 2.801 11.872 9.798 1.00 90.62 87 ASP A O 1
ATOM 659 N N .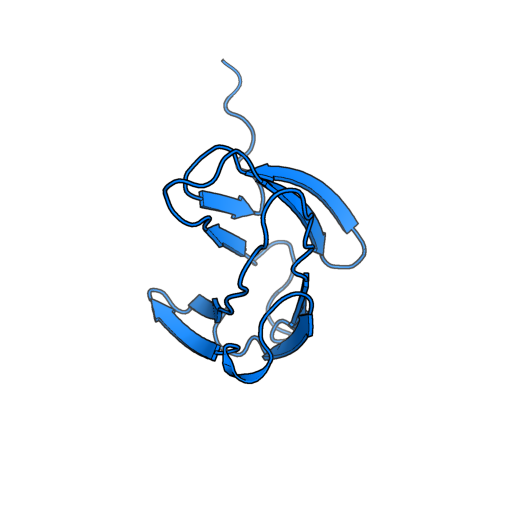 GLY A 1 88 ? 4.437 11.752 8.277 1.00 88.75 88 GLY A N 1
ATOM 660 C CA . GLY A 1 88 ? 3.835 12.700 7.335 1.00 88.75 88 GLY A CA 1
ATOM 661 C C . GLY A 1 88 ? 2.579 12.170 6.631 1.00 88.75 88 GLY A C 1
ATOM 662 O O . GLY A 1 88 ? 2.121 11.061 6.875 1.00 88.75 88 GLY A O 1
ATOM 663 N N . ALA A 1 89 ? 2.002 12.957 5.720 1.00 91.44 89 ALA A N 1
ATOM 664 C CA . ALA A 1 89 ? 0.813 12.533 4.967 1.00 91.44 89 ALA A CA 1
ATOM 665 C C . ALA A 1 89 ? 1.102 11.384 3.981 1.00 91.44 89 ALA A C 1
ATOM 667 O O . ALA A 1 89 ? 0.224 10.566 3.700 1.00 91.44 89 ALA A O 1
ATOM 668 N N . LYS A 1 90 ? 2.324 11.342 3.435 1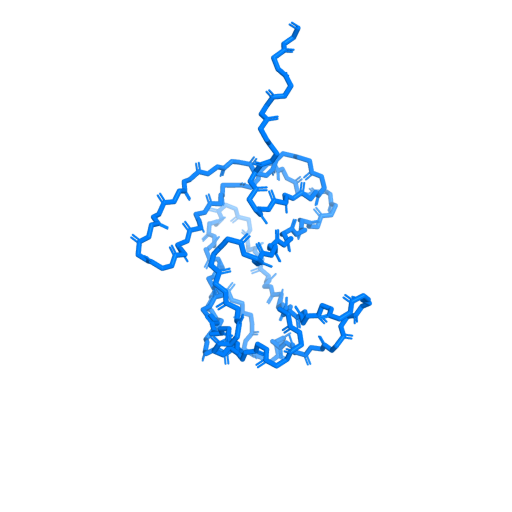.00 93.69 90 LYS A N 1
ATOM 669 C CA . LYS A 1 90 ? 2.750 10.377 2.420 1.00 93.69 90 LYS A CA 1
ATOM 670 C C . LYS A 1 90 ? 4.148 9.852 2.713 1.00 93.69 90 LYS A C 1
ATOM 672 O O . LYS A 1 90 ? 5.006 10.606 3.163 1.00 93.69 90 LYS A O 1
ATOM 677 N N . LEU A 1 91 ? 4.362 8.587 2.381 1.00 9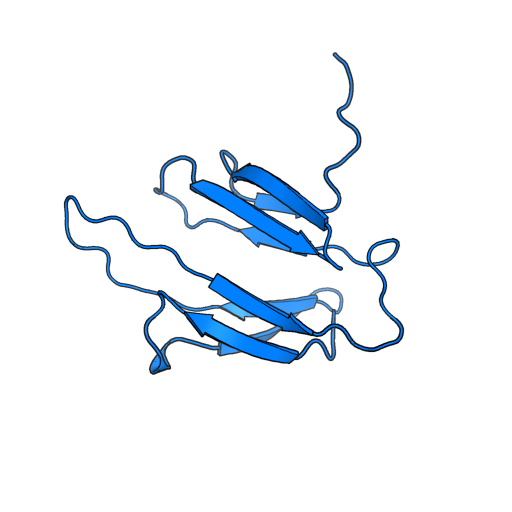3.81 91 LEU A N 1
ATOM 678 C CA . LEU A 1 91 ? 5.667 7.962 2.245 1.00 93.81 91 LEU A CA 1
ATOM 679 C C . LEU A 1 91 ? 5.895 7.664 0.767 1.00 93.81 91 LEU A C 1
ATOM 681 O O . LEU A 1 91 ? 5.016 7.093 0.124 1.00 93.81 91 LEU A O 1
ATOM 685 N N . ALA A 1 92 ? 7.058 8.039 0.246 1.00 93.50 92 ALA A N 1
ATOM 686 C CA . ALA A 1 92 ? 7.508 7.640 -1.080 1.00 93.50 92 ALA A CA 1
ATOM 687 C C . ALA A 1 92 ? 8.660 6.645 -0.937 1.00 93.50 92 ALA A C 1
ATOM 689 O O . ALA A 1 92 ? 9.570 6.867 -0.141 1.00 93.50 92 ALA A O 1
ATOM 690 N N . TRP A 1 93 ? 8.602 5.563 -1.702 1.00 92.69 93 TRP A N 1
ATOM 691 C CA . TRP A 1 93 ? 9.677 4.598 -1.867 1.00 92.69 93 TRP A CA 1
ATOM 692 C C . TRP A 1 93 ? 10.091 4.547 -3.357 1.00 92.69 93 TRP A C 1
ATOM 694 O O . TRP A 1 93 ? 9.192 4.625 -4.198 1.00 92.69 93 TRP A O 1
ATOM 704 N N . PRO A 1 94 ? 11.387 4.417 -3.710 1.00 90.88 94 PRO A N 1
ATOM 705 C CA . PRO A 1 94 ? 12.533 4.384 -2.802 1.00 90.88 94 PRO A CA 1
ATOM 706 C C . PRO A 1 94 ? 12.603 5.663 -1.970 1.00 90.88 94 PRO A C 1
ATOM 708 O O . PRO A 1 94 ? 12.214 6.740 -2.431 1.00 90.88 94 PRO A O 1
ATOM 711 N N . LEU A 1 95 ? 12.993 5.520 -0.699 1.00 80.75 95 LEU A N 1
ATOM 712 C CA . LEU A 1 95 ? 13.117 6.676 0.182 1.00 80.75 95 LEU A CA 1
ATOM 713 C C . LEU A 1 95 ? 14.128 7.631 -0.466 1.00 80.75 95 LEU A C 1
ATOM 715 O O . LEU A 1 95 ? 15.182 7.164 -0.912 1.00 80.75 95 LEU A O 1
ATOM 719 N N . PRO A 1 96 ? 13.827 8.938 -0.562 1.00 72.19 96 PRO A N 1
ATOM 720 C CA . PRO A 1 96 ? 14.806 9.882 -1.071 1.00 72.19 96 PRO A CA 1
ATOM 721 C C . PRO A 1 96 ? 16.073 9.743 -0.229 1.00 72.19 96 PRO A C 1
ATOM 723 O O . PRO A 1 96 ? 15.979 9.626 0.995 1.00 72.19 96 PRO A O 1
ATOM 726 N N . ALA A 1 97 ? 17.242 9.731 -0.876 1.00 64.69 97 ALA A N 1
ATOM 727 C CA . ALA A 1 97 ? 18.507 9.794 -0.159 1.00 64.69 97 ALA A CA 1
ATOM 728 C C . ALA A 1 97 ? 18.414 10.985 0.795 1.00 64.69 97 ALA A C 1
ATOM 730 O O . ALA A 1 97 ? 18.189 12.109 0.338 1.00 64.69 97 ALA A O 1
ATOM 731 N N . SER A 1 98 ? 18.458 10.718 2.102 1.00 57.31 98 SER A N 1
ATOM 732 C CA . SER A 1 98 ? 18.292 11.741 3.124 1.00 57.31 98 SER A CA 1
ATOM 733 C C . SER A 1 98 ? 19.189 12.917 2.763 1.00 57.31 98 SER A C 1
ATOM 735 O O . SER A 1 98 ? 20.403 12.747 2.652 1.00 57.31 98 SER A O 1
ATOM 737 N N . ALA A 1 99 ? 18.603 14.095 2.538 1.00 43.34 99 ALA A N 1
ATOM 738 C CA . ALA A 1 99 ? 19.385 15.316 2.538 1.00 43.34 99 ALA A CA 1
ATOM 739 C C . ALA A 1 99 ? 19.970 15.412 3.950 1.00 43.34 99 ALA A C 1
ATOM 741 O O . ALA A 1 99 ? 19.246 15.671 4.911 1.00 43.34 99 ALA A O 1
ATOM 742 N N . SER A 1 100 ? 21.248 15.052 4.078 1.00 32.72 100 SER A N 1
ATOM 743 C CA . SER A 1 100 ? 22.011 15.288 5.297 1.00 32.72 100 SER A CA 1
ATOM 744 C C . SER A 1 100 ? 21.898 16.783 5.626 1.00 32.72 100 SER A C 1
ATOM 746 O O . SER A 1 100 ? 21.904 17.582 4.685 1.00 32.72 100 SER A O 1
ATOM 748 N N . PRO A 1 101 ? 21.724 17.146 6.908 1.00 47.50 101 PRO A N 1
ATOM 749 C CA . PRO A 1 101 ? 21.501 18.529 7.325 1.00 47.50 101 PRO A CA 1
ATOM 750 C C . PRO A 1 101 ? 22.628 19.474 6.900 1.00 47.50 101 PRO A C 1
ATOM 752 O O . PRO A 1 101 ? 23.787 19.007 6.790 1.00 47.50 101 PRO A O 1
#

Radius of gyration: 14.49 Å; chains: 1; bounding box: 38×29×39 Å

Secondary structure (DSSP, 8-state):
-TT-EEEEEESS-GGG-EEEE-GGG-EEEE------TT-----EEEEE--TT--TTT--EEEEPPTT---EEEEEEETTEEEEEEE-SSEEEESPP-----

pLDDT: mean 90.47, std 10.48, range [32.72, 97.88]

Foldseek 3Di:
DAPKFWPDKPLFDPVQWDWDQDPPRDIDTDGHDDDDPPDDTDIDIDIDDDPVDALVRDKDKDFDDPPDAKDWDWDQGPNDIDIDIRHDRMDMPVHPPPPDD

Sequence (101 aa):
PLGSKLIEATGVTTDSVSTQRGEKGTQVFTGYFILPPRNTNVATFTYTLPPEWTPENYALVLQRQSGTGPLPVTLEIDGAAMTTTLDGAKLAWPLPASASP